Protein AF-A0A437NFB6-F1 (afdb_monomer_lite)

Radius of gyration: 12.63 Å; chains: 1; bounding box: 30×28×31 Å

Organism: NCBI:txid2499852

InterPro domains:
  IPR008638 Filamentous haemagglutinin FhaB/tRNA nuclease CdiA-like, TPS domain [PF05860] (1-85)
  IPR008638 Filamentous haemagglutinin FhaB/tRNA nuclease CdiA-like, TPS domain [TIGR01901] (1-38)
  IPR011050 Pectin lyase fold/virulence factor [SSF51126] (1-92)
  IPR012334 Pectin lyase fold [G3DSA:2.160.20.10] (1-93)
  IPR050909 Bacterial Autotransporter Virulence Factors [PTHR12338] (1-91)

Structure (mmCIF, N/CA/C/O backbone):
data_AF-A0A437NFB6-F1
#
_entry.id   AF-A0A437NFB6-F1
#
loop_
_atom_site.group_PDB
_atom_site.id
_atom_site.type_symbol
_atom_site.label_atom_id
_atom_site.label_alt_id
_atom_site.label_comp_id
_atom_site.label_asym_id
_atom_site.label_entity_id
_atom_site.label_seq_id
_atom_site.pdbx_PDB_ins_code
_atom_site.Cartn_x
_atom_site.Cartn_y
_atom_site.Cartn_z
_atom_site.occupancy
_atom_site.B_iso_or_equiv
_atom_site.auth_seq_id
_atom_site.auth_comp_id
_atom_site.auth_asym_id
_atom_site.auth_atom_id
_atom_site.pdbx_PDB_model_num
ATOM 1 N N . GLY A 1 1 ? -5.232 11.380 2.536 1.00 93.38 1 GLY A N 1
ATOM 2 C CA . GLY A 1 1 ? -6.453 11.008 1.787 1.00 93.38 1 GLY A CA 1
ATOM 3 C C . GLY A 1 1 ? -6.959 9.672 2.288 1.00 93.38 1 GLY A C 1
ATOM 4 O O . GLY A 1 1 ? -6.259 9.047 3.078 1.00 93.38 1 GLY A O 1
ATOM 5 N N . GLN A 1 2 ? -8.149 9.245 1.870 1.00 96.56 2 GLN A N 1
ATOM 6 C CA . GLN A 1 2 ? -8.768 8.019 2.380 1.00 96.56 2 GLN A CA 1
ATOM 7 C C . GLN A 1 2 ? -9.226 7.108 1.242 1.00 96.56 2 GLN A C 1
ATOM 9 O O . GLN A 1 2 ? -9.755 7.589 0.242 1.00 96.56 2 GLN A O 1
ATOM 14 N N . LEU A 1 3 ? -9.044 5.804 1.426 1.00 96.88 3 LEU A N 1
ATOM 15 C CA . LEU A 1 3 ? -9.605 4.756 0.585 1.00 96.88 3 LEU A CA 1
ATOM 16 C C . LEU A 1 3 ? -10.454 3.849 1.475 1.00 96.88 3 LEU A C 1
ATOM 18 O O . LEU A 1 3 ? -9.930 3.230 2.398 1.00 96.88 3 LEU A O 1
ATOM 22 N N . ASN A 1 4 ? -11.755 3.781 1.202 1.00 97.56 4 ASN A N 1
ATOM 23 C CA . ASN A 1 4 ? -12.710 3.006 1.989 1.00 97.56 4 ASN A CA 1
ATOM 24 C C . ASN A 1 4 ? -13.438 2.013 1.078 1.00 97.56 4 ASN A C 1
ATOM 26 O O . ASN A 1 4 ? -13.975 2.405 0.044 1.00 97.56 4 ASN A O 1
ATOM 30 N N . ALA A 1 5 ? -13.467 0.741 1.467 1.00 96.75 5 ALA A N 1
ATOM 31 C CA . ALA A 1 5 ? -14.193 -0.308 0.765 1.00 96.75 5 ALA A CA 1
ATOM 32 C C . ALA A 1 5 ? -14.783 -1.315 1.760 1.00 96.75 5 ALA A C 1
ATOM 34 O O . ALA A 1 5 ? -14.139 -1.717 2.722 1.00 96.75 5 ALA A O 1
ATOM 35 N N . ASN A 1 6 ? -16.002 -1.780 1.506 1.00 94.00 6 ASN A N 1
ATOM 36 C CA . ASN A 1 6 ? -16.588 -2.909 2.236 1.00 94.00 6 ASN A CA 1
ATOM 37 C C . ASN A 1 6 ? -16.022 -4.264 1.768 1.00 94.00 6 ASN A C 1
ATOM 39 O O . ASN A 1 6 ? -16.108 -5.255 2.487 1.00 94.00 6 ASN A O 1
ATOM 43 N N . GLY A 1 7 ? -15.456 -4.307 0.560 1.00 95.38 7 GLY A N 1
ATOM 44 C CA . GLY A 1 7 ? -14.887 -5.497 -0.061 1.00 95.38 7 GLY A CA 1
ATOM 45 C C . GLY A 1 7 ? -13.360 -5.513 -0.083 1.00 95.38 7 GLY A C 1
ATOM 46 O O . GLY A 1 7 ? -12.677 -4.948 0.774 1.00 95.38 7 GLY A O 1
ATOM 47 N N . ARG A 1 8 ? -12.819 -6.204 -1.088 1.00 95.00 8 ARG A N 1
ATOM 48 C CA . ARG A 1 8 ? -11.377 -6.325 -1.323 1.00 95.00 8 ARG A CA 1
ATOM 49 C C . ARG A 1 8 ? -10.938 -5.333 -2.390 1.00 95.00 8 ARG A C 1
ATOM 51 O O . ARG A 1 8 ? -11.612 -5.195 -3.406 1.00 95.00 8 ARG A O 1
ATOM 58 N N . VAL A 1 9 ? -9.792 -4.701 -2.180 1.00 96.62 9 VAL A N 1
ATOM 59 C CA . VAL A 1 9 ? -9.219 -3.715 -3.099 1.00 96.62 9 VAL A CA 1
ATOM 60 C C . VAL A 1 9 ? -7.865 -4.207 -3.585 1.00 96.62 9 VAL A C 1
ATOM 62 O O . VAL A 1 9 ? -7.024 -4.612 -2.784 1.00 96.62 9 VAL A O 1
ATOM 65 N N . TYR A 1 10 ? -7.659 -4.154 -4.898 1.00 96.12 10 TYR A N 1
ATOM 66 C CA . TYR A 1 10 ? -6.378 -4.420 -5.541 1.00 96.12 10 TYR A CA 1
ATOM 67 C C . TYR A 1 10 ? -5.945 -3.149 -6.269 1.00 96.12 10 TYR A C 1
ATOM 69 O O . TYR A 1 10 ? -6.630 -2.695 -7.182 1.00 96.12 10 TYR A O 1
ATOM 77 N N . LEU A 1 11 ? -4.825 -2.570 -5.848 1.00 95.56 11 LEU A N 1
ATOM 78 C CA . LEU A 1 11 ? -4.187 -1.426 -6.483 1.00 95.56 11 LEU A CA 1
ATOM 79 C C . LEU A 1 11 ? -2.894 -1.904 -7.141 1.00 95.56 11 LEU A C 1
ATOM 81 O O . LEU A 1 11 ? -1.942 -2.259 -6.450 1.00 95.56 11 LEU A O 1
ATOM 85 N N . VAL A 1 12 ? -2.869 -1.916 -8.471 1.00 94.81 12 VAL A N 1
ATOM 86 C CA . VAL A 1 12 ? -1.711 -2.343 -9.261 1.00 94.81 12 VAL A CA 1
ATOM 87 C C . VAL A 1 12 ? -1.166 -1.140 -10.013 1.00 94.81 12 VAL A C 1
ATOM 89 O O . VAL A 1 12 ? -1.868 -0.550 -10.830 1.00 94.81 12 VAL A O 1
ATOM 92 N N . ASN A 1 13 ? 0.076 -0.762 -9.723 1.00 93.88 13 ASN A N 1
ATOM 93 C CA . ASN A 1 13 ? 0.750 0.346 -10.385 1.00 93.88 13 ASN A CA 1
ATOM 94 C C . ASN A 1 13 ? 2.251 0.050 -10.538 1.00 93.88 13 ASN A C 1
ATOM 96 O O . ASN A 1 13 ? 2.995 0.206 -9.567 1.00 93.88 13 ASN A O 1
ATOM 100 N N . PRO A 1 14 ? 2.721 -0.315 -11.747 1.00 91.56 14 PRO A N 1
ATOM 101 C CA . PRO A 1 14 ? 4.137 -0.572 -12.018 1.00 91.56 14 PRO A CA 1
ATOM 102 C C . PRO A 1 14 ? 5.080 0.580 -11.657 1.00 91.56 14 PRO A C 1
ATOM 104 O O . PRO A 1 14 ? 6.244 0.341 -11.351 1.00 91.56 14 PRO A O 1
ATOM 107 N N . ASN A 1 15 ? 4.570 1.816 -11.629 1.00 92.31 15 ASN A N 1
ATOM 108 C CA . ASN A 1 15 ? 5.337 3.003 -11.245 1.00 92.31 15 ASN A CA 1
ATOM 109 C C . ASN A 1 15 ? 5.529 3.136 -9.722 1.00 92.31 15 ASN A C 1
ATOM 111 O O . ASN A 1 15 ? 6.264 4.008 -9.264 1.00 92.31 15 ASN A O 1
ATOM 115 N N . GLY A 1 16 ? 4.884 2.274 -8.933 1.00 94.50 16 GLY A N 1
ATOM 116 C CA . GLY A 1 16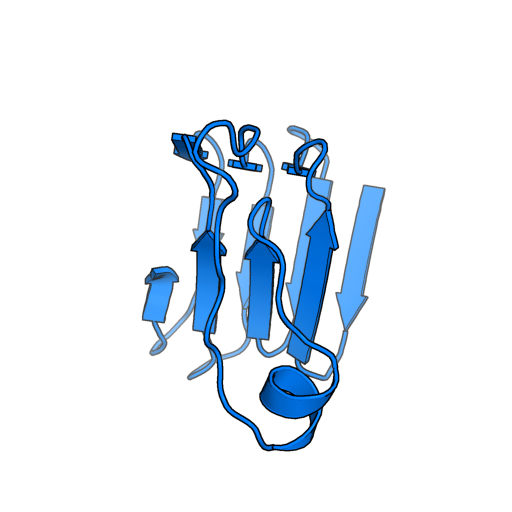 ? 4.981 2.237 -7.480 1.00 94.50 16 GLY A CA 1
ATOM 117 C C . GLY A 1 16 ? 3.703 2.684 -6.780 1.00 94.50 16 GLY A C 1
ATOM 118 O O . GLY A 1 16 ? 2.783 3.255 -7.371 1.00 94.50 16 GLY A O 1
ATOM 119 N N . VAL A 1 17 ? 3.648 2.407 -5.479 1.00 97.00 17 VAL A N 1
ATOM 120 C CA . VAL A 1 17 ? 2.521 2.776 -4.617 1.00 97.00 17 VAL A CA 1
ATOM 121 C C . VAL A 1 17 ? 3.060 3.374 -3.329 1.00 97.00 17 VAL A C 1
ATOM 123 O O . VAL A 1 17 ? 3.849 2.735 -2.640 1.00 97.00 17 VAL A O 1
ATOM 126 N N . THR A 1 18 ? 2.590 4.568 -2.969 1.00 97.69 18 THR A N 1
ATOM 127 C CA . THR A 1 18 ? 2.950 5.222 -1.707 1.00 97.69 18 THR A CA 1
ATOM 128 C C . THR A 1 18 ? 1.696 5.640 -0.956 1.00 97.69 18 THR A C 1
ATOM 130 O O . THR A 1 18 ? 0.966 6.532 -1.387 1.00 97.69 18 THR A O 1
ATOM 133 N N . ILE A 1 19 ? 1.470 5.032 0.206 1.00 98.25 19 ILE A N 1
ATOM 134 C CA . ILE A 1 19 ? 0.486 5.498 1.182 1.00 98.25 19 ILE A CA 1
ATOM 135 C C . ILE A 1 19 ? 1.211 6.489 2.089 1.00 98.25 19 ILE A C 1
ATOM 137 O O . ILE A 1 19 ? 2.123 6.124 2.830 1.00 98.25 19 ILE A O 1
ATOM 141 N N . THR A 1 20 ? 0.844 7.763 1.992 1.00 98.00 20 THR A N 1
ATOM 142 C CA . THR A 1 20 ? 1.485 8.840 2.756 1.00 98.00 20 THR A CA 1
ATOM 143 C C . THR A 1 20 ? 1.128 8.769 4.240 1.00 98.00 20 THR A C 1
ATOM 145 O O . THR A 1 20 ? 0.203 8.064 4.635 1.00 98.00 20 THR A O 1
ATOM 148 N N . ARG A 1 21 ? 1.829 9.535 5.086 1.00 98.00 21 ARG A N 1
ATOM 149 C CA . ARG A 1 21 ? 1.632 9.528 6.548 1.00 98.00 21 ARG A CA 1
ATOM 150 C C . ARG A 1 21 ? 0.198 9.836 6.997 1.00 98.00 21 ARG A C 1
ATOM 152 O O . ARG A 1 21 ? -0.247 9.342 8.023 1.00 98.00 21 ARG A O 1
ATOM 159 N N . THR A 1 22 ? -0.528 10.646 6.230 1.00 97.75 22 THR A N 1
ATOM 160 C CA . THR A 1 22 ? -1.946 10.978 6.464 1.00 97.75 22 THR A CA 1
ATOM 161 C C . THR A 1 22 ? -2.899 10.144 5.597 1.00 97.75 22 THR A C 1
ATOM 163 O O . THR A 1 22 ? -4.094 10.433 5.506 1.00 97.75 22 THR A O 1
ATOM 166 N N . GLY A 1 23 ? -2.370 9.140 4.897 1.00 98.12 23 GLY A N 1
ATOM 167 C CA . GLY A 1 23 ? -3.121 8.173 4.115 1.00 98.12 23 GLY A CA 1
ATOM 168 C C . GLY A 1 23 ? -3.787 7.140 5.016 1.00 98.12 23 GLY A C 1
ATOM 169 O O . GLY A 1 23 ? -3.150 6.596 5.919 1.00 98.12 23 GLY A O 1
ATOM 170 N N . GLN A 1 24 ? -5.062 6.869 4.756 1.00 98.19 24 GLN A N 1
ATOM 171 C CA . GLN A 1 24 ? -5.820 5.826 5.442 1.00 98.19 24 GLN A CA 1
ATOM 172 C C . GLN A 1 24 ? -6.458 4.886 4.424 1.00 98.19 24 GLN A C 1
ATOM 174 O O . GLN A 1 24 ? -7.068 5.337 3.453 1.00 98.19 24 GLN A O 1
ATOM 179 N N . VAL A 1 25 ? -6.325 3.586 4.662 1.00 98.25 25 VAL A N 1
ATOM 180 C CA . VAL A 1 25 ? -6.948 2.524 3.874 1.00 98.25 25 VAL A CA 1
ATOM 181 C C . VAL A 1 25 ? -7.792 1.678 4.813 1.00 98.25 25 VAL A C 1
ATOM 183 O O . VAL A 1 25 ? -7.250 1.099 5.747 1.00 98.25 25 VAL A O 1
ATOM 186 N N . ASN A 1 26 ? -9.094 1.582 4.555 1.00 98.19 26 ASN A N 1
ATOM 187 C CA . ASN A 1 26 ? -10.021 0.736 5.303 1.00 98.19 26 ASN A CA 1
ATOM 188 C C . ASN A 1 26 ? -10.720 -0.219 4.327 1.00 98.19 26 ASN A C 1
ATOM 190 O O . ASN A 1 26 ? -11.445 0.232 3.438 1.00 98.19 26 ASN A O 1
ATOM 194 N N . ALA A 1 27 ? -10.484 -1.526 4.458 1.00 98.00 27 ALA A N 1
ATOM 195 C CA . ALA A 1 27 ? -11.025 -2.532 3.537 1.00 98.00 27 ALA A CA 1
ATOM 196 C C . ALA A 1 27 ? -11.287 -3.888 4.218 1.00 98.00 27 ALA A C 1
ATOM 198 O O . ALA A 1 27 ? -10.768 -4.153 5.296 1.00 98.00 27 ALA A O 1
ATOM 199 N N . ALA A 1 28 ? -12.028 -4.802 3.585 1.00 97.12 28 ALA A N 1
ATOM 200 C CA . ALA A 1 28 ? -12.071 -6.211 4.013 1.00 97.12 28 ALA A CA 1
ATOM 201 C C . ALA A 1 28 ? -10.853 -7.015 3.510 1.00 97.12 28 ALA A C 1
ATOM 203 O O . ALA A 1 28 ? -10.543 -8.092 4.017 1.00 97.12 28 ALA A O 1
ATOM 204 N N . GLY A 1 29 ? -10.137 -6.483 2.521 1.00 97.12 29 GLY A N 1
ATOM 205 C CA . GLY A 1 29 ? -8.818 -6.947 2.109 1.00 97.12 29 GLY A CA 1
ATOM 206 C C . GLY A 1 29 ? -8.151 -5.924 1.199 1.00 97.12 29 GLY A C 1
ATOM 207 O O . GLY A 1 29 ? -8.838 -5.210 0.469 1.00 97.12 29 GLY A O 1
ATOM 208 N N . PHE A 1 30 ? -6.827 -5.839 1.234 1.00 97.94 30 PHE A N 1
ATOM 209 C CA . PHE A 1 30 ? -6.080 -4.845 0.468 1.00 97.94 30 PHE A CA 1
ATOM 210 C C . PHE A 1 30 ? -4.818 -5.448 -0.133 1.00 97.94 30 PHE A C 1
ATOM 212 O O . PHE A 1 30 ? -4.034 -6.082 0.565 1.00 97.94 30 PHE A O 1
ATOM 219 N N . VAL A 1 31 ? -4.603 -5.227 -1.424 1.00 97.44 31 VAL A N 1
ATOM 220 C CA . VAL A 1 31 ? -3.344 -5.539 -2.099 1.00 97.44 31 VAL A CA 1
ATOM 221 C C . VAL A 1 31 ? -2.859 -4.290 -2.802 1.00 97.44 31 VAL A C 1
ATOM 223 O O . VAL A 1 31 ? -3.577 -3.745 -3.636 1.00 97.44 31 VAL A O 1
ATOM 226 N N . ALA A 1 32 ? -1.637 -3.869 -2.503 1.00 97.44 32 ALA A N 1
ATOM 227 C CA . ALA A 1 32 ? -0.922 -2.879 -3.292 1.00 97.44 32 ALA A CA 1
ATOM 228 C C . ALA A 1 32 ? 0.255 -3.564 -3.976 1.00 97.44 32 ALA A C 1
ATOM 230 O O . ALA A 1 32 ? 1.081 -4.177 -3.300 1.00 97.44 32 ALA A O 1
ATOM 231 N N . SER A 1 33 ? 0.341 -3.458 -5.300 1.00 96.50 33 SER A N 1
ATOM 232 C CA . SER A 1 33 ? 1.432 -4.058 -6.054 1.00 96.50 33 SER A CA 1
ATOM 233 C C . SER A 1 33 ? 2.064 -3.107 -7.060 1.00 96.50 33 SER A C 1
ATOM 235 O O . SER A 1 33 ? 1.360 -2.393 -7.770 1.00 96.50 33 SER A O 1
ATOM 237 N N . SER A 1 34 ? 3.393 -3.142 -7.148 1.00 96.00 34 SER A N 1
ATOM 238 C CA . SER A 1 34 ? 4.147 -2.605 -8.285 1.00 96.00 34 SER A CA 1
ATOM 239 C C . SER A 1 34 ? 4.529 -3.668 -9.318 1.00 96.00 34 SER A C 1
ATOM 241 O O . SER A 1 34 ? 5.175 -3.361 -10.315 1.00 96.00 34 SER A O 1
ATOM 243 N N . LEU A 1 35 ? 4.133 -4.921 -9.100 1.00 94.75 35 LEU A N 1
ATOM 244 C CA . LEU A 1 35 ? 4.232 -5.987 -10.089 1.00 94.75 35 LEU A CA 1
ATOM 245 C C . LEU A 1 35 ? 2.921 -6.043 -10.878 1.00 94.75 35 LEU A C 1
ATOM 247 O O . LEU A 1 35 ? 1.849 -5.764 -10.343 1.00 94.75 35 LEU A O 1
ATOM 251 N N . ALA A 1 36 ? 2.999 -6.422 -12.150 1.00 92.38 36 ALA A N 1
ATOM 252 C CA . ALA A 1 36 ? 1.822 -6.554 -12.996 1.00 92.38 36 ALA A CA 1
ATOM 253 C C . ALA A 1 36 ? 1.095 -7.880 -12.727 1.00 92.38 36 ALA A C 1
ATOM 255 O O . ALA A 1 36 ? 1.701 -8.873 -12.329 1.00 92.38 36 ALA A O 1
ATOM 256 N N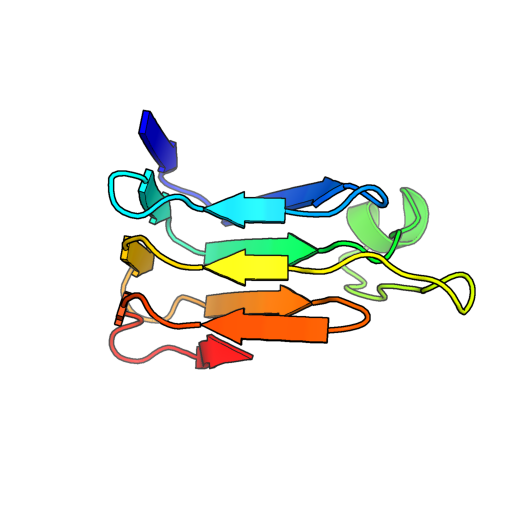 . ILE A 1 37 ? -0.206 -7.911 -12.993 1.00 94.56 37 ILE A N 1
ATOM 257 C CA . ILE A 1 37 ? -1.018 -9.129 -13.046 1.00 94.56 37 ILE A CA 1
ATOM 258 C C . ILE A 1 37 ? -1.763 -9.125 -14.378 1.00 94.56 37 ILE A C 1
ATOM 260 O O . ILE A 1 37 ? -2.196 -8.067 -14.830 1.00 94.56 37 ILE A O 1
ATOM 264 N N . SER A 1 38 ? -1.875 -10.284 -15.027 1.00 94.56 38 SER A N 1
ATOM 265 C CA . SER A 1 38 ? -2.669 -10.386 -16.250 1.00 94.56 38 SER A CA 1
ATOM 266 C C . SER A 1 38 ? -4.162 -10.360 -15.918 1.00 94.56 38 SER A C 1
ATOM 268 O O . SER A 1 38 ? -4.586 -10.869 -14.876 1.00 94.56 38 SER A O 1
ATOM 270 N N . ASP A 1 39 ? -4.981 -9.820 -16.820 1.00 93.94 39 ASP A N 1
ATOM 271 C CA . ASP A 1 39 ? -6.438 -9.847 -16.652 1.00 93.94 39 ASP A CA 1
ATOM 272 C C . ASP A 1 39 ? -6.971 -11.277 -16.538 1.00 93.94 39 ASP A C 1
ATOM 274 O O . ASP A 1 39 ? -7.915 -11.540 -15.795 1.00 93.94 39 ASP A O 1
ATOM 278 N N . GLU A 1 40 ? -6.368 -12.214 -17.272 1.00 96.31 40 GLU A N 1
ATOM 279 C CA . GLU A 1 40 ? -6.734 -13.624 -17.218 1.00 96.31 40 GLU A CA 1
ATOM 280 C C . GLU A 1 40 ? -6.510 -14.202 -15.818 1.00 96.31 40 GLU A C 1
ATOM 282 O O . GLU A 1 40 ? -7.437 -14.765 -15.237 1.00 96.31 40 GLU A O 1
ATOM 287 N N . ASP A 1 41 ? -5.318 -14.008 -15.246 1.00 94.88 41 ASP A N 1
ATOM 288 C CA . ASP A 1 41 ? -5.003 -14.470 -13.895 1.00 94.88 41 ASP A CA 1
ATOM 289 C C . ASP A 1 41 ? -5.918 -13.808 -12.864 1.00 94.88 41 ASP A C 1
ATOM 291 O O . ASP A 1 41 ? -6.498 -14.487 -12.012 1.00 94.88 41 ASP A O 1
ATOM 295 N N . PHE A 1 42 ? -6.119 -12.493 -12.978 1.00 93.56 42 PHE A N 1
ATOM 296 C CA . PHE A 1 42 ? -6.972 -11.750 -12.061 1.00 93.56 42 PHE A CA 1
ATOM 297 C C . PHE A 1 42 ? -8.417 -12.269 -12.068 1.00 93.56 42 PHE A C 1
ATOM 299 O O . PHE A 1 42 ? -8.961 -12.564 -10.992 1.00 93.56 42 PHE A O 1
ATOM 306 N N . ARG A 1 43 ? -9.011 -12.437 -13.261 1.00 93.50 43 ARG A N 1
ATOM 307 C CA . ARG A 1 43 ? -10.376 -12.958 -13.449 1.00 93.50 43 ARG A CA 1
ATOM 308 C C . ARG A 1 43 ? -10.507 -14.419 -13.029 1.00 93.50 43 ARG A C 1
ATOM 310 O O . ARG A 1 43 ? -11.521 -14.784 -12.446 1.00 93.50 43 ARG A O 1
ATOM 317 N N . ALA A 1 44 ? -9.479 -15.234 -13.258 1.00 95.50 44 ALA A N 1
ATOM 318 C CA . ALA A 1 44 ? -9.445 -16.635 -12.843 1.00 95.50 44 ALA A CA 1
ATOM 319 C C . ALA A 1 44 ? -9.191 -16.826 -11.334 1.00 95.50 44 ALA A C 1
ATOM 321 O O . ALA A 1 44 ? -9.074 -17.956 -10.865 1.00 95.50 44 ALA A O 1
ATOM 322 N N . GLY A 1 45 ? -9.051 -15.744 -10.559 1.00 92.12 45 GLY A N 1
ATOM 323 C CA . GLY A 1 45 ? -8.748 -15.826 -9.128 1.00 92.12 45 GLY A CA 1
ATOM 324 C C . GLY A 1 45 ? -7.279 -16.136 -8.818 1.00 92.12 45 GLY A C 1
ATOM 325 O O . GLY A 1 45 ? -6.902 -16.214 -7.649 1.00 92.12 45 GLY A O 1
ATOM 326 N N . ARG A 1 46 ? -6.424 -16.261 -9.837 1.00 93.88 46 ARG A N 1
ATOM 327 C CA . ARG A 1 46 ? -4.995 -16.540 -9.692 1.00 93.88 46 ARG A CA 1
ATOM 328 C C . ARG A 1 46 ? -4.273 -15.248 -9.321 1.00 93.88 46 ARG A C 1
ATOM 330 O O . ARG A 1 46 ? -4.250 -14.285 -10.075 1.00 93.88 46 ARG A O 1
ATOM 337 N N . ARG A 1 47 ? -3.684 -15.191 -8.127 1.00 91.69 47 ARG A N 1
ATOM 338 C CA . ARG A 1 47 ? -2.973 -14.000 -7.619 1.00 91.69 47 ARG A CA 1
ATOM 339 C C . ARG A 1 47 ? -1.489 -14.033 -7.976 1.00 91.69 47 ARG A C 1
ATOM 341 O O . ARG A 1 47 ? -0.634 -13.920 -7.106 1.00 91.69 47 ARG A O 1
ATOM 348 N N . GLN A 1 48 ? -1.208 -14.231 -9.262 1.00 92.56 48 GLN A N 1
ATOM 349 C CA . GLN A 1 48 ? 0.147 -14.349 -9.793 1.00 92.56 48 GLN A CA 1
ATOM 350 C C . GLN A 1 48 ? 0.639 -12.985 -10.279 1.00 92.56 48 GLN A C 1
ATOM 352 O O . GLN A 1 48 ? 0.352 -12.569 -11.398 1.00 92.56 48 GLN A O 1
ATOM 357 N N . PHE A 1 49 ? 1.369 -12.283 -9.414 1.00 92.62 49 PHE A N 1
ATOM 358 C CA . PHE A 1 49 ? 1.990 -11.004 -9.746 1.00 92.62 49 PHE A CA 1
ATOM 359 C C . PHE A 1 49 ? 3.386 -11.238 -10.328 1.00 92.62 49 PHE A C 1
ATOM 361 O O . PHE A 1 49 ? 4.181 -11.991 -9.767 1.00 92.62 49 PHE A O 1
ATOM 368 N N . ARG A 1 50 ? 3.692 -10.597 -11.456 1.00 91.25 50 ARG A N 1
ATOM 369 C CA . ARG A 1 50 ? 4.948 -10.754 -12.195 1.00 91.25 50 ARG A CA 1
ATOM 370 C C . ARG A 1 50 ? 5.636 -9.405 -12.372 1.00 91.25 50 ARG A C 1
ATOM 372 O O . ARG A 1 50 ? 5.028 -8.430 -12.811 1.00 91.25 50 ARG A O 1
ATOM 379 N N . GLY A 1 51 ? 6.911 -9.354 -12.002 1.00 84.44 51 GLY A N 1
ATOM 380 C CA . GLY A 1 51 ? 7.775 -8.200 -12.236 1.00 84.44 51 GLY A CA 1
ATOM 381 C C . GLY A 1 51 ? 8.525 -8.316 -13.558 1.00 84.44 51 GLY A C 1
ATOM 382 O O . GLY A 1 51 ? 8.756 -9.418 -14.047 1.00 84.44 51 GLY A O 1
ATOM 383 N N . SER A 1 52 ? 8.950 -7.179 -14.104 1.00 80.81 52 SER A N 1
ATOM 384 C CA . SER A 1 52 ? 9.816 -7.101 -15.291 1.00 80.81 52 SER A CA 1
ATOM 385 C C . SER A 1 52 ? 11.315 -7.087 -14.952 1.00 80.81 52 SER A C 1
ATOM 387 O O . SER A 1 52 ? 12.140 -6.861 -15.830 1.00 80.81 52 SER A O 1
ATOM 389 N N . GLY A 1 53 ? 11.680 -7.288 -13.680 1.00 78.19 53 GLY A N 1
ATOM 390 C CA . GLY A 1 53 ? 13.062 -7.188 -13.186 1.00 78.19 53 GLY A CA 1
ATOM 391 C C . GLY A 1 53 ? 13.462 -5.797 -12.674 1.00 78.19 53 GLY A C 1
ATOM 392 O O . GLY A 1 53 ? 14.499 -5.670 -12.036 1.00 78.19 53 GLY A O 1
ATOM 393 N N . ALA A 1 54 ? 12.6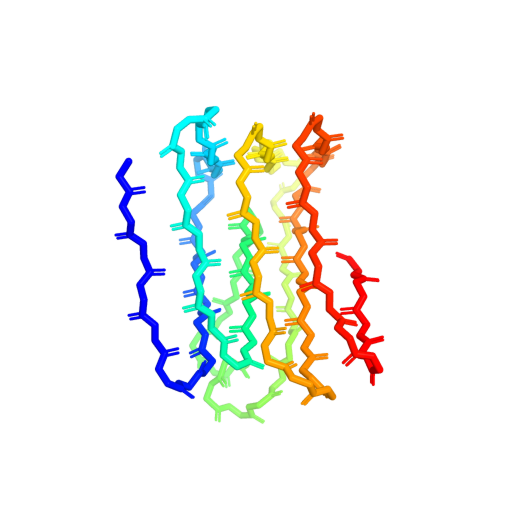20 -4.777 -12.873 1.00 82.25 54 ALA A N 1
ATOM 394 C CA . ALA A 1 54 ? 12.822 -3.409 -12.378 1.00 82.25 54 ALA A CA 1
ATOM 395 C C . ALA A 1 54 ? 11.547 -2.839 -11.723 1.00 82.25 54 ALA A C 1
ATOM 397 O O . ALA A 1 54 ? 11.165 -1.694 -11.956 1.00 82.25 54 ALA A O 1
ATOM 398 N N . SER A 1 55 ? 10.836 -3.658 -10.941 1.00 88.12 55 SER A N 1
ATOM 399 C CA . SER A 1 55 ? 9.582 -3.241 -10.305 1.00 88.12 55 SER A CA 1
ATOM 400 C C . SER A 1 55 ? 9.813 -2.113 -9.295 1.00 88.12 55 SER A C 1
ATOM 402 O O . SER A 1 55 ? 10.705 -2.204 -8.450 1.00 88.12 55 SER A O 1
ATOM 404 N N . ALA A 1 56 ? 8.966 -1.084 -9.328 1.00 94.12 56 ALA A N 1
ATOM 405 C CA . ALA A 1 56 ? 9.070 0.056 -8.423 1.00 94.12 56 ALA A CA 1
ATOM 406 C C . ALA A 1 56 ? 8.789 -0.308 -6.950 1.00 94.12 56 ALA A C 1
ATOM 408 O O . ALA A 1 56 ? 8.417 -1.434 -6.600 1.00 94.12 56 ALA A O 1
ATOM 409 N N . ARG A 1 57 ? 8.947 0.671 -6.059 1.00 95.81 57 ARG A N 1
ATOM 410 C CA . ARG A 1 57 ? 8.718 0.506 -4.620 1.00 95.81 57 ARG A CA 1
ATOM 411 C C . ARG A 1 57 ? 7.229 0.534 -4.256 1.00 95.81 57 ARG A C 1
ATOM 413 O O . ARG A 1 57 ? 6.448 1.297 -4.825 1.00 95.81 57 ARG A O 1
ATOM 420 N N . VAL A 1 58 ? 6.870 -0.240 -3.232 1.00 97.50 58 VAL A N 1
ATOM 421 C CA . VAL A 1 58 ? 5.617 -0.098 -2.479 1.00 97.50 58 VAL A CA 1
ATOM 422 C C . VAL A 1 58 ? 5.943 0.380 -1.062 1.00 97.50 58 VAL A C 1
ATOM 424 O O . VAL A 1 58 ? 6.704 -0.260 -0.337 1.00 97.50 58 VAL A O 1
ATOM 427 N N . ALA A 1 59 ? 5.399 1.526 -0.663 1.00 98.00 59 ALA A N 1
ATOM 428 C CA . ALA A 1 59 ? 5.651 2.155 0.627 1.00 98.00 59 ALA A CA 1
ATOM 429 C C . ALA A 1 59 ? 4.347 2.452 1.377 1.00 98.00 59 ALA A C 1
ATOM 431 O O . ALA A 1 59 ? 3.442 3.093 0.844 1.00 98.00 59 ALA A O 1
ATOM 432 N N . ASN A 1 60 ? 4.285 2.052 2.645 1.00 98.19 60 ASN A N 1
ATOM 433 C CA . ASN A 1 60 ? 3.262 2.496 3.580 1.00 98.19 60 ASN A CA 1
ATOM 434 C C . ASN A 1 60 ? 3.881 3.329 4.704 1.00 98.19 60 ASN A C 1
ATOM 436 O O . ASN A 1 60 ? 4.645 2.825 5.526 1.00 98.19 60 ASN A O 1
ATOM 440 N N . HIS A 1 61 ? 3.500 4.600 4.755 1.00 98.44 61 HIS A N 1
ATOM 441 C CA . HIS A 1 61 ? 3.787 5.515 5.857 1.00 98.44 61 HIS A CA 1
ATOM 442 C C . HI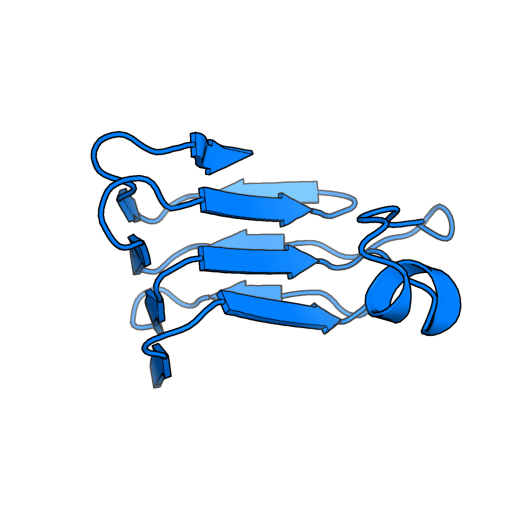S A 1 61 ? 2.529 5.853 6.669 1.00 98.44 61 HIS A C 1
ATOM 444 O O . HIS A 1 61 ? 2.638 6.512 7.699 1.00 98.44 61 HIS A O 1
ATOM 450 N N . GLY A 1 62 ? 1.349 5.453 6.187 1.00 98.31 62 GLY A N 1
ATOM 451 C CA . GLY A 1 62 ? 0.051 5.771 6.770 1.00 98.31 62 GLY A CA 1
ATOM 452 C C . GLY A 1 62 ? -0.540 4.613 7.564 1.00 98.31 62 GLY A C 1
ATOM 453 O O . GLY A 1 62 ? 0.171 3.841 8.205 1.00 98.31 62 GLY A O 1
ATOM 454 N N . THR A 1 63 ? -1.867 4.504 7.542 1.00 98.44 63 THR A N 1
ATOM 455 C CA . THR A 1 63 ? -2.603 3.449 8.253 1.00 98.44 63 THR A CA 1
ATOM 456 C C . THR A 1 63 ? -3.385 2.582 7.277 1.00 98.44 63 THR A C 1
ATOM 458 O O . THR A 1 63 ? -4.192 3.088 6.498 1.00 98.44 63 THR A O 1
ATOM 461 N N . ILE A 1 64 ? -3.170 1.273 7.353 1.00 98.44 64 ILE A N 1
ATOM 462 C CA . ILE A 1 64 ? -3.960 0.259 6.659 1.00 98.44 64 ILE A CA 1
ATOM 463 C C . ILE A 1 64 ? -4.725 -0.532 7.719 1.00 98.44 64 ILE A C 1
ATOM 465 O O . ILE A 1 64 ? -4.119 -1.182 8.566 1.00 98.44 64 ILE A O 1
ATOM 469 N N . THR A 1 65 ? -6.049 -0.496 7.658 1.00 98.25 65 THR A N 1
ATOM 470 C CA . THR A 1 65 ? -6.949 -1.242 8.535 1.00 98.25 65 THR A CA 1
ATOM 471 C C . THR A 1 65 ? -7.745 -2.223 7.698 1.00 98.25 65 THR A C 1
ATOM 473 O O . THR A 1 65 ? -8.495 -1.838 6.798 1.00 98.25 65 THR A O 1
ATOM 476 N N . ILE A 1 66 ? -7.594 -3.504 8.007 1.00 98.19 66 ILE A N 1
ATOM 477 C CA . ILE A 1 66 ? -8.322 -4.574 7.347 1.00 98.19 66 ILE A CA 1
ATOM 478 C C . ILE A 1 66 ? -9.329 -5.188 8.310 1.00 98.19 66 ILE A C 1
ATOM 480 O O . ILE A 1 66 ? -9.031 -5.410 9.483 1.00 98.19 66 ILE A O 1
ATOM 484 N N . GLY A 1 67 ? -10.527 -5.471 7.802 1.00 94.94 67 GLY A N 1
ATOM 485 C CA . GLY A 1 67 ? -11.569 -6.179 8.534 1.00 94.94 67 GLY A CA 1
ATOM 486 C C . GLY A 1 67 ? -11.089 -7.522 9.095 1.00 94.94 67 GLY A C 1
ATOM 487 O O . GLY A 1 67 ? -10.146 -8.140 8.592 1.00 94.94 67 GLY A O 1
ATOM 488 N N . ARG A 1 68 ? -11.754 -7.986 10.160 1.00 93.81 68 ARG A N 1
ATOM 489 C CA . ARG A 1 68 ? -11.388 -9.222 10.863 1.00 93.81 68 ARG A CA 1
ATOM 490 C C . ARG A 1 68 ? -11.345 -10.417 9.899 1.00 93.81 68 ARG A C 1
ATOM 492 O O . ARG A 1 68 ? -12.272 -10.612 9.121 1.00 93.81 68 ARG A O 1
ATOM 499 N N . GLY A 1 69 ? -10.285 -11.222 9.970 1.00 92.69 69 GLY A N 1
ATOM 500 C CA . GLY A 1 69 ? -10.101 -12.387 9.091 1.00 92.69 69 GLY A CA 1
ATOM 501 C C . GLY A 1 69 ? -9.718 -12.049 7.646 1.00 92.69 69 GLY A C 1
ATOM 502 O O . GLY A 1 69 ? -9.591 -12.953 6.821 1.00 92.69 69 GLY A O 1
ATOM 503 N N . GLY A 1 70 ? -9.539 -10.764 7.325 1.00 95.25 70 GLY A N 1
ATOM 504 C CA . GLY A 1 70 ? -9.094 -10.308 6.015 1.00 95.25 70 GLY A CA 1
ATOM 505 C C . GLY A 1 70 ? -7.588 -10.458 5.805 1.00 95.25 70 GLY A C 1
ATOM 506 O O . GLY A 1 70 ? -6.876 -11.117 6.567 1.00 95.25 70 GLY A O 1
ATOM 507 N N . TYR A 1 71 ? -7.084 -9.829 4.747 1.00 95.50 71 TYR A N 1
ATOM 508 C CA . TYR A 1 71 ? -5.652 -9.821 4.466 1.00 95.50 71 TYR A CA 1
ATOM 509 C C . TYR A 1 71 ? -5.176 -8.495 3.862 1.00 95.50 71 TYR A C 1
ATOM 511 O O . TYR A 1 71 ? -5.911 -7.838 3.119 1.00 95.50 71 TYR A O 1
ATOM 519 N N . ALA A 1 72 ? -3.935 -8.131 4.172 1.00 97.00 72 ALA A N 1
ATOM 520 C CA . ALA A 1 72 ? -3.184 -7.070 3.512 1.00 97.00 72 ALA A CA 1
ATOM 521 C C . ALA A 1 72 ? -1.973 -7.682 2.796 1.00 97.00 72 ALA A C 1
ATOM 523 O O . ALA A 1 72 ? -1.309 -8.540 3.373 1.00 97.00 72 ALA A O 1
ATOM 524 N N . ALA A 1 73 ? -1.669 -7.243 1.576 1.00 97.00 73 ALA A N 1
ATOM 525 C CA . ALA A 1 73 ? -0.430 -7.604 0.895 1.00 97.00 73 ALA A CA 1
ATOM 526 C C . ALA A 1 73 ? 0.225 -6.389 0.230 1.00 97.00 73 ALA A C 1
ATOM 528 O O . ALA A 1 73 ? -0.442 -5.645 -0.499 1.00 97.00 73 ALA A O 1
ATOM 529 N N . LEU A 1 74 ? 1.523 -6.198 0.460 1.00 97.25 74 LEU A N 1
ATOM 530 C CA . LEU A 1 74 ? 2.328 -5.170 -0.204 1.00 97.25 74 LEU A CA 1
ATOM 531 C C . LEU A 1 74 ? 3.387 -5.860 -1.067 1.00 97.25 74 LEU A C 1
ATOM 533 O O . LEU A 1 74 ? 4.297 -6.492 -0.550 1.00 97.25 74 LEU A O 1
ATOM 537 N N . ILE A 1 75 ? 3.276 -5.740 -2.389 1.00 95.69 75 ILE A N 1
ATOM 538 C CA . ILE A 1 75 ? 4.063 -6.541 -3.334 1.00 95.69 75 ILE A CA 1
ATOM 539 C C . ILE A 1 75 ? 4.852 -5.609 -4.253 1.00 95.69 75 ILE A C 1
ATOM 541 O O . ILE A 1 75 ? 4.284 -4.998 -5.153 1.00 95.69 75 ILE A O 1
ATOM 545 N N . GLY A 1 76 ? 6.164 -5.517 -4.084 1.00 93.88 76 GLY A N 1
ATOM 546 C CA . GLY A 1 76 ? 6.995 -4.692 -4.958 1.00 93.88 76 GLY A CA 1
ATOM 547 C C . GLY A 1 76 ? 8.431 -5.166 -5.049 1.00 93.88 76 GLY A C 1
ATOM 548 O O . GLY A 1 76 ? 8.834 -6.053 -4.303 1.00 93.88 76 GLY A O 1
ATOM 549 N N . GLY A 1 77 ? 9.212 -4.551 -5.944 1.00 91.38 77 GLY A N 1
ATOM 550 C CA . GLY A 1 77 ? 10.658 -4.808 -6.014 1.00 91.38 77 GLY A CA 1
ATOM 551 C C . GLY A 1 77 ? 11.361 -4.436 -4.705 1.00 91.38 77 GLY A C 1
ATOM 552 O O . GLY A 1 77 ? 12.295 -5.102 -4.276 1.00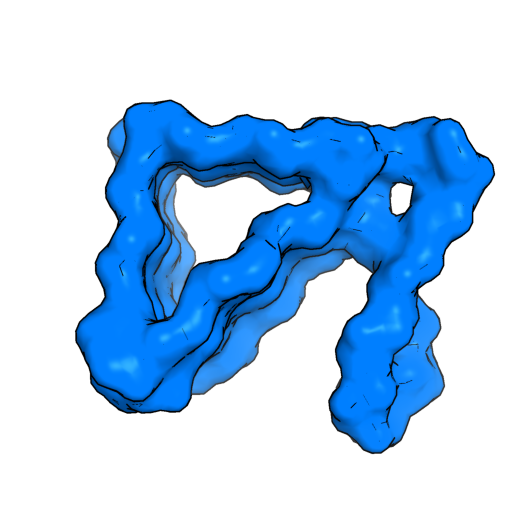 91.38 77 GLY A O 1
ATOM 553 N N . GLN A 1 78 ? 10.830 -3.421 -4.021 1.00 93.69 78 GLN A N 1
ATOM 554 C CA . GLN A 1 78 ? 11.129 -3.113 -2.631 1.00 93.69 78 GLN A CA 1
ATOM 555 C C . GLN A 1 78 ? 9.829 -2.784 -1.900 1.00 93.69 78 GLN A C 1
ATOM 557 O O . GLN A 1 78 ? 8.988 -2.042 -2.415 1.00 93.69 78 GLN A O 1
ATOM 562 N N . VAL A 1 79 ? 9.689 -3.292 -0.678 1.00 96.25 79 VAL A N 1
ATOM 563 C CA . VAL A 1 79 ? 8.554 -3.002 0.200 1.00 96.25 79 VAL A CA 1
ATOM 564 C C . VAL A 1 79 ? 9.060 -2.283 1.441 1.00 96.25 79 VAL A C 1
ATOM 566 O O . VAL A 1 79 ? 10.091 -2.635 2.012 1.00 96.25 79 VAL A O 1
ATOM 569 N N . THR A 1 80 ? 8.359 -1.237 1.865 1.00 97.50 80 THR A N 1
ATOM 570 C CA . THR A 1 80 ? 8.670 -0.544 3.117 1.00 97.50 80 THR A CA 1
ATOM 571 C C . THR A 1 80 ? 7.397 -0.202 3.858 1.00 97.50 80 THR A C 1
ATOM 573 O O . THR A 1 80 ? 6.509 0.439 3.305 1.00 97.50 80 THR A O 1
ATOM 576 N N . ASN A 1 81 ? 7.346 -0.555 5.135 1.00 96.81 81 ASN A N 1
ATOM 577 C CA . ASN A 1 81 ? 6.288 -0.132 6.032 1.00 96.81 81 ASN A CA 1
ATOM 578 C C . ASN A 1 81 ? 6.898 0.616 7.221 1.00 96.81 81 ASN A C 1
ATOM 580 O O . ASN A 1 81 ? 7.561 0.006 8.052 1.00 96.81 81 ASN A O 1
ATOM 584 N N . THR A 1 82 ? 6.666 1.924 7.300 1.00 98.00 82 THR A N 1
ATOM 585 C CA . THR A 1 82 ? 6.951 2.732 8.501 1.00 98.00 82 THR A CA 1
ATOM 586 C C . THR A 1 82 ? 5.672 3.221 9.181 1.00 98.00 82 THR A C 1
ATOM 588 O O . THR A 1 82 ? 5.746 3.966 10.152 1.00 98.00 82 THR A O 1
ATOM 591 N N . GLY A 1 83 ? 4.510 2.891 8.616 1.00 97.50 83 GLY A N 1
ATOM 592 C CA . GLY A 1 83 ? 3.202 3.155 9.197 1.00 97.50 83 GLY A CA 1
ATOM 593 C C . GLY A 1 83 ? 2.638 1.930 9.915 1.00 97.50 83 GLY A C 1
ATOM 594 O O . GLY A 1 83 ? 3.366 1.006 10.288 1.00 97.50 83 GLY A O 1
ATOM 595 N N . THR A 1 84 ? 1.315 1.899 10.052 1.00 97.75 84 THR A N 1
ATOM 596 C CA . THR A 1 84 ? 0.595 0.825 10.745 1.00 97.75 84 THR A CA 1
ATOM 597 C C . THR A 1 84 ? -0.202 -0.016 9.761 1.00 97.75 84 THR A C 1
ATOM 599 O O . THR A 1 84 ? -0.866 0.515 8.868 1.00 97.75 84 THR A O 1
ATOM 602 N N . ILE A 1 85 ? -0.170 -1.333 9.960 1.00 97.75 85 ILE A N 1
ATOM 603 C CA . ILE A 1 85 ? -1.031 -2.294 9.272 1.00 97.75 85 ILE A CA 1
ATOM 604 C C . ILE A 1 85 ? -1.741 -3.116 10.350 1.00 97.75 85 ILE A C 1
ATOM 606 O O . ILE A 1 85 ? -1.097 -3.850 11.095 1.00 97.75 85 ILE A O 1
ATOM 610 N N . SER A 1 86 ? -3.060 -2.973 10.456 1.00 97.38 86 SER A N 1
ATOM 611 C CA . SER A 1 86 ? -3.903 -3.700 11.406 1.00 97.38 86 SER A CA 1
ATOM 612 C C . SER A 1 86 ? -4.773 -4.702 10.660 1.00 97.38 86 SER A C 1
ATOM 614 O O . SER A 1 86 ? -5.572 -4.319 9.806 1.00 97.38 86 SER A O 1
ATOM 616 N N . VAL A 1 87 ? -4.616 -5.989 10.978 1.00 96.44 87 VAL A N 1
ATOM 617 C CA . VAL A 1 87 ? -5.388 -7.085 10.370 1.00 96.44 87 VAL A CA 1
ATOM 618 C C . VAL A 1 87 ? -5.821 -8.074 11.463 1.00 96.44 87 VAL A C 1
ATOM 620 O O . VAL A 1 87 ? -5.206 -9.131 11.629 1.00 96.44 87 VAL A O 1
ATOM 623 N N . PRO A 1 88 ? -6.854 -7.752 12.264 1.00 93.75 88 PRO A N 1
ATOM 624 C CA . PRO A 1 88 ? -7.266 -8.596 13.380 1.00 93.75 88 PRO A CA 1
ATOM 625 C C . PRO A 1 88 ? -7.642 -10.005 12.909 1.00 93.75 88 PRO A C 1
ATOM 627 O O . PRO A 1 88 ? -8.519 -10.166 12.061 1.00 93.75 88 PRO A O 1
ATOM 630 N N . MET A 1 89 ? -7.006 -11.036 13.474 1.00 91.31 89 MET A N 1
ATOM 631 C CA . MET A 1 89 ? -7.232 -12.444 13.102 1.00 91.31 89 MET A CA 1
ATOM 632 C C . MET A 1 89 ? -7.045 -12.738 11.600 1.00 91.31 89 MET A C 1
ATOM 634 O O . MET A 1 89 ? -7.652 -13.670 11.080 1.00 91.31 89 MET A O 1
ATOM 638 N N . GLY A 1 90 ? -6.255 -11.930 10.891 1.00 91.62 90 GLY A N 1
ATOM 639 C CA . GLY A 1 90 ? -5.983 -12.109 9.467 1.00 91.62 90 GLY A CA 1
ATOM 640 C C . GLY A 1 90 ? -4.493 -12.227 9.174 1.00 91.62 90 GLY A C 1
ATOM 641 O O . GLY A 1 90 ? -3.720 -12.688 10.014 1.00 91.62 90 GLY A O 1
ATOM 642 N N . ARG A 1 91 ? -4.090 -11.865 7.953 1.00 92.19 91 ARG A N 1
ATOM 643 C CA . ARG A 1 91 ? -2.705 -12.034 7.483 1.00 92.19 91 ARG A CA 1
ATOM 644 C C . ARG A 1 91 ? -2.158 -10.772 6.824 1.00 92.19 91 ARG A C 1
ATOM 646 O O . ARG A 1 91 ? -2.884 -10.062 6.132 1.00 92.19 91 ARG A O 1
ATOM 653 N N . VAL A 1 92 ? -0.865 -10.540 7.021 1.00 91.50 92 VAL A N 1
ATOM 654 C CA . VAL A 1 92 ? -0.075 -9.537 6.299 1.00 91.50 92 VAL A CA 1
ATOM 655 C C . VAL A 1 92 ? 1.005 -10.280 5.519 1.00 91.50 92 VAL A C 1
ATOM 657 O O . VAL A 1 92 ? 1.616 -11.194 6.076 1.00 91.50 92 VAL A O 1
ATOM 660 N N . GLY A 1 93 ? 1.203 -9.916 4.252 1.00 86.25 93 GLY A N 1
ATOM 661 C CA . GLY A 1 93 ? 2.209 -10.504 3.366 1.00 86.25 93 GLY A CA 1
ATOM 662 C C . GLY A 1 93 ? 2.847 -9.509 2.414 1.00 86.25 93 GLY A C 1
ATOM 663 O O . GLY A 1 93 ? 2.370 -8.352 2.327 1.00 86.25 93 GLY A O 1
#

Sequence (93 aa):
GQLNANGRVYLVNPNGVTITRTGQVNAAGFVASSLAISDEDFRAGRRQFRGSGASARVANHGTITIGRG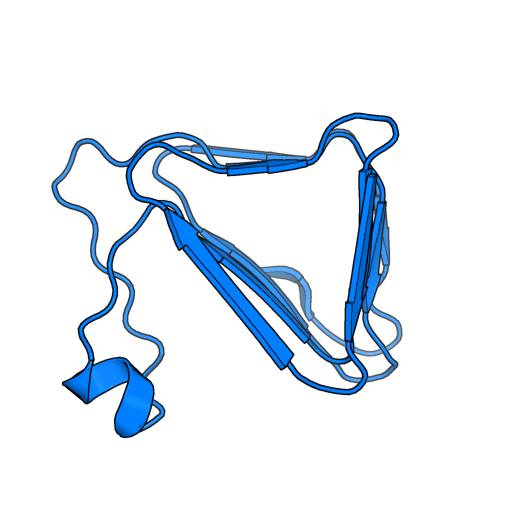GYAALIGGQVTNTGTISVPMGRVG

Secondary structure (DSSP, 8-state):
-EEE-SSEEEEE-TT-EEE-TT-EEEEEEEEEESSB--HHHHHTT----B--S---EEEE-SEEEEEEEEEEEEESSEEEE-SEEE-TTSEE-

pLDDT: mean 94.88, std 3.8, range [78.19, 98.44]

Foldseek 3Di:
DEAEEAAEDEAEAQQEAEQAAAYEYEYQEYEYENFDDDPVCVVVVNPDGHHPVDGDEYEYNYEYEHPEQYEYEYYTPYYYYPYYYHHHNYYYD